Protein AF-A0A7C3RAF4-F1 (afdb_monomer_lite)

Foldseek 3Di:
DPPVVVVVVCVVVVVVVVVVVVVVVVVVVVVVVVVVLVVQLVVLVVQQVVLVVQVVVCVVVVPPDDDQKDFDADPVRHTFWMKGKDKDFDDDPNDGFKMKIKIKGGGPVCRVNIDIDIDIGGDDDPVQAPEEEAEEDEADQPDEGEGEYEYVDHYHYNHHYPDHYD

pLDDT: mean 91.53, std 7.06, range [48.94, 97.81]

Radius of gyration: 32.1 Å; chains: 1; bounding box: 82×31×97 Å

Sequence (166 aa):
MKKGFTTSYVLVFGMIFLIMLAGLLGFILTQLKISKQKIAWHEALNIAEAGLEYYKWCINNNIENCSTTKTYYDLSGKAIGKFEIQFESNQNCGKLISQKIVSTGYTFDFPNIKRKIATFYGRESVAKYSYILNSNVWVGSDHVIKGPFHSNGGIRFDGTNYSTVS

Structure (mmCIF, N/CA/C/O backbone):
data_AF-A0A7C3RAF4-F1
#
_entry.id   AF-A0A7C3RAF4-F1
#
loop_
_atom_site.group_PDB
_atom_site.id
_atom_site.type_symbol
_atom_site.label_atom_id
_atom_site.label_alt_id
_atom_site.label_comp_id
_atom_site.label_asym_id
_atom_site.label_entity_id
_atom_site.label_seq_id
_atom_site.pdbx_PDB_ins_code
_atom_site.Cartn_x
_atom_site.Cartn_y
_atom_site.Cartn_z
_atom_site.occupancy
_atom_site.B_iso_or_equiv
_atom_site.auth_seq_id
_atom_site.auth_comp_id
_atom_site.auth_asym_id
_atom_site.auth_atom_id
_atom_site.pdbx_PDB_model_num
ATOM 1 N N . MET A 1 1 ? -60.166 -5.008 47.630 1.00 48.94 1 MET A N 1
ATOM 2 C CA . MET A 1 1 ? -58.843 -5.671 47.514 1.00 48.94 1 MET A CA 1
ATOM 3 C C . MET A 1 1 ? -58.431 -5.965 46.053 1.00 48.94 1 MET A C 1
ATOM 5 O O . MET A 1 1 ? -57.953 -7.050 45.773 1.00 48.94 1 MET A O 1
ATOM 9 N N . LYS A 1 2 ? -58.559 -5.018 45.101 1.00 57.72 2 LYS A N 1
ATOM 10 C CA . LYS A 1 2 ? -58.171 -5.234 43.679 1.00 57.72 2 LYS A CA 1
ATOM 11 C C . LYS A 1 2 ? -56.987 -4.373 43.184 1.00 57.72 2 LYS A C 1
ATOM 13 O O . LYS A 1 2 ? -56.615 -4.473 42.026 1.00 57.72 2 LYS A O 1
ATOM 18 N N . LYS A 1 3 ? -56.368 -3.551 44.045 1.00 58.03 3 LYS A N 1
ATOM 19 C CA . LYS A 1 3 ? -55.309 -2.593 43.655 1.00 58.03 3 LYS A CA 1
ATOM 20 C C . LYS A 1 3 ? -53.877 -3.171 43.619 1.00 58.03 3 LYS A C 1
ATOM 22 O O . LYS A 1 3 ? -53.007 -2.548 43.030 1.00 58.03 3 LYS A O 1
ATOM 27 N N . GLY A 1 4 ? -53.631 -4.349 44.207 1.00 66.06 4 GLY A N 1
ATOM 28 C CA . GLY A 1 4 ? -52.296 -4.980 44.241 1.00 66.06 4 GLY A CA 1
ATOM 29 C C . GLY A 1 4 ? -51.956 -5.860 43.028 1.00 66.06 4 GLY A C 1
ATOM 30 O O . GLY A 1 4 ? -50.791 -6.144 42.768 1.00 66.06 4 GLY A O 1
ATOM 31 N N . PHE A 1 5 ? -52.961 -6.280 42.255 1.00 78.12 5 PHE A N 1
ATOM 32 C CA . PHE A 1 5 ? -52.746 -7.109 41.064 1.00 78.12 5 PHE A CA 1
ATOM 33 C C . PHE A 1 5 ? -52.133 -6.277 39.930 1.00 78.12 5 PHE A C 1
ATOM 35 O O . PHE A 1 5 ? -51.129 -6.664 39.345 1.00 78.12 5 PHE A O 1
ATOM 42 N N . THR A 1 6 ? -52.654 -5.068 39.699 1.00 84.38 6 THR A N 1
ATOM 43 C CA . THR A 1 6 ? -52.149 -4.119 38.693 1.00 84.38 6 THR A CA 1
ATOM 44 C C . THR A 1 6 ? -50.691 -3.721 38.915 1.00 84.38 6 THR A C 1
ATOM 46 O O . THR A 1 6 ? -49.943 -3.614 37.948 1.00 84.38 6 THR A O 1
ATOM 49 N N . THR A 1 7 ? -50.249 -3.557 40.166 1.00 86.06 7 THR A N 1
ATOM 50 C CA . THR A 1 7 ? -48.848 -3.224 40.472 1.00 86.06 7 THR A CA 1
ATOM 51 C C . THR A 1 7 ? -47.893 -4.363 40.125 1.00 86.06 7 THR A C 1
ATOM 53 O O . THR A 1 7 ? -46.801 -4.096 39.637 1.00 86.06 7 THR A O 1
ATOM 56 N N . SER A 1 8 ? -48.307 -5.623 40.309 1.00 86.50 8 SER A N 1
ATOM 57 C CA . SER A 1 8 ? -47.495 -6.789 39.937 1.00 86.50 8 SER A CA 1
ATOM 58 C C . SER A 1 8 ? -47.288 -6.882 38.421 1.00 86.50 8 SER A C 1
ATOM 60 O O . SER A 1 8 ? -46.153 -7.049 37.979 1.00 86.50 8 SER A O 1
ATOM 62 N N . TYR A 1 9 ? -48.336 -6.671 37.613 1.00 88.94 9 TYR A N 1
ATOM 63 C CA . TYR A 1 9 ? -48.195 -6.663 36.149 1.00 88.94 9 TYR A CA 1
ATOM 64 C C . TYR A 1 9 ? -47.281 -5.553 35.648 1.00 88.94 9 TYR A C 1
ATOM 66 O O . TYR A 1 9 ? -46.425 -5.813 34.807 1.00 88.94 9 TYR A O 1
ATOM 74 N N . VAL A 1 10 ? -47.430 -4.332 36.169 1.00 92.44 10 VAL A N 1
ATOM 75 C CA . VAL A 1 10 ? -46.574 -3.205 35.768 1.00 92.44 10 VAL A CA 1
ATOM 76 C C . VAL A 1 10 ? -45.106 -3.499 36.078 1.00 92.44 10 VAL A C 1
ATOM 78 O O . VAL A 1 10 ? -44.242 -3.197 35.261 1.00 92.44 10 VAL A O 1
ATOM 81 N N . LEU A 1 11 ? -44.822 -4.144 37.212 1.00 92.06 11 LEU A N 1
ATOM 82 C CA . LEU A 1 11 ? -43.463 -4.533 37.591 1.00 92.06 11 LEU A CA 1
ATOM 83 C C . LEU A 1 11 ? -42.875 -5.578 36.634 1.00 92.06 11 LEU A C 1
ATOM 85 O O . LEU A 1 11 ? -41.755 -5.410 36.158 1.00 92.06 11 LEU A O 1
ATOM 89 N N . VAL A 1 12 ? -43.641 -6.622 36.307 1.00 94.62 12 VAL A N 1
ATOM 90 C CA . VAL A 1 12 ? -43.189 -7.697 35.408 1.00 94.62 12 VAL A CA 1
ATOM 91 C C . VAL A 1 12 ? -42.989 -7.178 33.984 1.00 94.62 12 VAL A C 1
ATOM 93 O O . VAL A 1 12 ? -41.918 -7.366 33.406 1.00 94.62 12 VAL A O 1
ATOM 96 N N . PHE A 1 13 ? -43.975 -6.474 33.423 1.00 93.81 13 PHE A N 1
ATOM 97 C CA . PHE A 1 13 ? -43.858 -5.906 32.078 1.00 93.81 13 PHE A CA 1
ATOM 98 C C . PHE A 1 13 ? -42.783 -4.818 32.002 1.00 93.81 13 PHE A C 1
ATOM 100 O O . PHE A 1 13 ? -42.045 -4.768 31.019 1.00 93.81 13 PHE A O 1
ATOM 107 N N . GLY A 1 14 ? -42.639 -3.995 33.044 1.00 95.12 14 GLY A N 1
ATOM 108 C CA . GLY A 1 14 ? -41.573 -2.999 33.140 1.00 95.12 14 GLY A CA 1
ATOM 109 C C . GLY A 1 14 ? -40.185 -3.639 33.149 1.00 95.12 14 GLY A C 1
ATOM 110 O O . GLY A 1 14 ? -39.298 -3.186 32.430 1.00 95.12 14 GLY A O 1
ATOM 111 N N . MET A 1 15 ? -40.001 -4.735 33.889 1.00 95.50 15 MET A N 1
ATOM 112 C CA . MET A 1 15 ? -38.730 -5.462 33.921 1.00 95.50 15 MET A CA 1
ATOM 113 C C . MET A 1 15 ? -38.388 -6.079 32.560 1.00 95.50 15 MET A C 1
ATOM 115 O O . MET A 1 15 ? -37.265 -5.920 32.082 1.00 95.50 15 MET A O 1
ATOM 119 N N . ILE A 1 16 ? -39.355 -6.729 31.904 1.00 95.88 16 ILE A N 1
ATOM 120 C CA . ILE A 1 16 ? -39.167 -7.298 30.559 1.00 95.88 16 ILE A CA 1
ATOM 121 C C . ILE A 1 16 ? -38.810 -6.193 29.556 1.00 95.88 16 ILE A C 1
ATOM 123 O O . ILE A 1 16 ? -37.873 -6.347 28.772 1.00 95.88 16 ILE A O 1
ATOM 127 N N . PHE A 1 17 ? -39.511 -5.057 29.616 1.00 96.44 17 PHE A N 1
ATOM 128 C CA . PHE A 1 17 ? -39.241 -3.909 28.757 1.00 96.44 17 PHE A CA 1
ATOM 129 C C . PHE A 1 17 ? -37.824 -3.358 28.961 1.00 96.44 17 PHE A C 1
ATOM 131 O O . PHE A 1 17 ? -37.120 -3.113 27.983 1.00 96.44 17 PHE A O 1
ATOM 138 N N . LEU A 1 18 ? -37.366 -3.223 30.210 1.00 96.00 18 LEU A N 1
ATOM 139 C CA . LEU A 1 18 ? -36.007 -2.765 30.514 1.00 96.00 18 LEU A CA 1
ATOM 140 C C . LEU A 1 18 ? -34.935 -3.738 30.004 1.00 96.00 18 LEU A C 1
ATOM 142 O O . LEU A 1 18 ? -33.926 -3.292 29.458 1.00 96.00 18 LEU A O 1
ATOM 146 N N . ILE A 1 19 ? -35.160 -5.050 30.127 1.00 96.56 19 ILE A N 1
ATOM 147 C CA . ILE A 1 19 ? -34.248 -6.072 29.588 1.00 96.56 19 ILE A CA 1
ATOM 148 C C . ILE A 1 19 ? -34.172 -5.967 28.059 1.00 96.56 19 ILE A C 1
ATOM 150 O O . ILE A 1 19 ? -33.075 -5.961 27.497 1.00 96.56 19 ILE A O 1
ATOM 154 N N . MET A 1 20 ? -35.316 -5.829 27.380 1.00 96.75 20 MET A N 1
ATOM 155 C CA . MET A 1 20 ? -35.347 -5.637 25.926 1.00 96.75 20 MET A CA 1
ATOM 156 C C . MET A 1 20 ? -34.639 -4.344 25.504 1.00 96.75 20 MET A C 1
ATOM 158 O O . MET A 1 20 ? -33.851 -4.363 24.557 1.00 96.75 20 MET A O 1
ATOM 162 N N . LEU A 1 21 ? -34.871 -3.239 26.218 1.00 96.44 21 LEU A N 1
ATOM 163 C CA . LEU A 1 21 ? -34.241 -1.947 25.940 1.00 96.44 21 LEU A CA 1
ATOM 164 C C . LEU A 1 21 ? -32.714 -2.030 26.082 1.00 96.44 21 LEU A C 1
ATOM 166 O O . LEU A 1 21 ? -31.984 -1.570 25.203 1.00 96.44 21 LEU A O 1
ATOM 170 N N . ALA A 1 22 ? -32.228 -2.661 27.154 1.00 96.44 22 ALA A N 1
ATOM 171 C CA . ALA A 1 22 ? -30.802 -2.867 27.382 1.00 96.44 22 ALA A CA 1
ATOM 172 C C . ALA A 1 22 ? -30.170 -3.742 26.287 1.00 96.44 22 ALA A C 1
ATOM 174 O O . ALA A 1 22 ? -29.098 -3.410 25.775 1.00 96.44 22 ALA A O 1
ATOM 175 N N . GLY A 1 23 ? -30.854 -4.817 25.876 1.00 97.12 23 GLY A N 1
ATOM 176 C CA . GLY A 1 23 ? -30.409 -5.672 24.774 1.00 97.12 23 GLY A CA 1
ATOM 177 C C . GLY A 1 23 ? -30.294 -4.915 23.448 1.00 97.12 23 GLY A C 1
ATOM 178 O O . GLY A 1 23 ? -29.297 -5.052 22.738 1.00 97.12 23 GLY A O 1
ATOM 179 N N . LEU A 1 24 ? -31.273 -4.061 23.141 1.00 96.81 24 LEU A N 1
ATOM 180 C CA . LEU A 1 24 ? -31.303 -3.285 21.902 1.00 96.81 24 LEU A CA 1
ATOM 181 C C . LEU A 1 24 ? -30.211 -2.204 21.878 1.00 96.81 24 LEU A C 1
ATOM 183 O O . LEU A 1 24 ? -29.508 -2.063 20.878 1.00 96.81 24 LEU A O 1
ATOM 187 N N . LEU A 1 25 ? -30.000 -1.497 22.992 1.00 96.69 25 LEU A N 1
ATOM 188 C CA . LEU A 1 25 ? -28.896 -0.540 23.127 1.00 96.69 25 LEU A CA 1
ATOM 189 C C . LEU A 1 25 ? -27.533 -1.230 22.987 1.00 96.69 25 LEU A C 1
ATOM 191 O O . LEU A 1 25 ? -26.667 -0.738 22.261 1.00 96.69 25 LEU A O 1
ATOM 195 N N . GLY A 1 26 ? -27.361 -2.395 23.617 1.00 96.12 26 GLY A N 1
ATOM 196 C CA . GLY A 1 26 ? -26.153 -3.207 23.471 1.00 96.12 26 GLY A CA 1
ATOM 197 C C . GLY A 1 26 ? -25.893 -3.601 22.016 1.00 96.12 26 GLY A C 1
ATOM 198 O O . GLY A 1 26 ? -24.775 -3.446 21.524 1.00 96.12 26 GLY A O 1
ATOM 199 N N . PHE A 1 27 ? -26.933 -4.035 21.302 1.00 97.12 27 PHE A N 1
ATOM 200 C CA . PHE A 1 27 ? -26.851 -4.369 19.881 1.00 97.12 27 PHE A CA 1
ATOM 201 C C . PHE A 1 27 ? -26.480 -3.166 18.999 1.00 97.12 27 PHE A C 1
ATOM 203 O O . PHE A 1 27 ? -25.649 -3.290 18.102 1.00 97.12 27 PHE A O 1
ATOM 210 N N . ILE A 1 28 ? -27.033 -1.978 19.256 1.00 97.50 28 ILE A N 1
ATOM 211 C CA . ILE A 1 28 ? -26.677 -0.773 18.489 1.00 97.50 28 ILE A CA 1
ATOM 212 C C . ILE A 1 28 ? -25.196 -0.425 18.678 1.00 97.50 28 ILE A C 1
ATOM 214 O O . ILE A 1 28 ? -24.496 -0.141 17.704 1.00 97.50 28 ILE A O 1
ATOM 218 N N . LEU A 1 29 ? -24.689 -0.473 19.912 1.00 96.12 29 LEU A N 1
ATOM 219 C CA . LEU A 1 29 ? -23.290 -0.147 20.196 1.00 96.12 29 LEU A CA 1
ATOM 220 C C . LEU A 1 29 ? -22.320 -1.127 19.524 1.00 96.12 29 LEU A C 1
ATOM 222 O O . LEU A 1 29 ? -21.294 -0.704 18.978 1.00 96.12 29 LEU A O 1
ATOM 226 N N . THR A 1 30 ? -22.641 -2.424 19.515 1.00 95.94 30 THR A N 1
ATOM 227 C CA . THR A 1 30 ? -21.822 -3.422 18.814 1.00 95.94 30 THR A CA 1
ATOM 228 C C . THR A 1 30 ? -21.858 -3.209 17.304 1.00 95.94 30 THR A C 1
ATOM 230 O O . THR A 1 30 ? -20.799 -3.230 16.672 1.00 95.94 30 THR A O 1
ATOM 233 N N . GLN A 1 31 ? -23.021 -2.894 16.730 1.00 96.31 31 GLN A N 1
ATOM 234 C CA . GLN A 1 31 ? -23.140 -2.587 15.303 1.00 96.31 31 GLN A CA 1
ATOM 235 C C . GLN A 1 31 ? -22.358 -1.336 14.898 1.00 96.31 31 GLN A C 1
ATOM 237 O O . GLN A 1 31 ? -21.670 -1.339 13.875 1.00 96.31 31 GLN A O 1
ATOM 242 N N . LEU A 1 32 ? -22.380 -0.283 15.719 1.00 95.88 32 LEU A N 1
ATOM 243 C CA . LEU A 1 32 ? -21.570 0.914 15.481 1.00 95.88 32 LEU A CA 1
ATOM 244 C C . LEU A 1 32 ? -20.071 0.594 15.480 1.00 95.88 32 LEU A C 1
ATOM 246 O O . LEU A 1 32 ? -19.333 1.094 14.628 1.00 95.88 32 LEU A O 1
ATOM 250 N N . LYS A 1 33 ? -19.612 -0.266 16.396 1.00 94.00 33 LYS A N 1
ATOM 251 C CA . LYS A 1 33 ? -18.210 -0.703 16.438 1.00 94.00 33 LYS A CA 1
ATOM 252 C C . LYS A 1 33 ? -17.824 -1.490 15.184 1.00 94.00 33 LYS A C 1
ATOM 254 O O . LYS A 1 33 ? -16.777 -1.210 14.602 1.00 94.00 33 LYS A O 1
ATOM 259 N N . ILE A 1 34 ? -18.669 -2.425 14.749 1.00 94.62 34 ILE A N 1
ATOM 260 C CA . ILE A 1 34 ? -18.447 -3.218 13.530 1.00 94.62 34 ILE A CA 1
ATOM 261 C C . ILE A 1 34 ? -18.411 -2.309 12.296 1.00 94.62 34 ILE A C 1
ATOM 263 O O . ILE A 1 34 ? -17.529 -2.453 11.450 1.00 94.62 34 ILE A O 1
ATOM 267 N N . SER A 1 35 ? -19.315 -1.329 12.214 1.00 96.12 35 SER A N 1
ATOM 268 C CA . SER A 1 35 ? -19.341 -0.355 11.120 1.00 96.12 35 SER A CA 1
ATOM 269 C C . SER A 1 35 ? -18.033 0.441 11.036 1.00 96.12 35 SER A C 1
ATOM 271 O O . SER A 1 35 ? -17.412 0.498 9.975 1.00 96.12 35 SER A O 1
ATOM 273 N N . LYS A 1 36 ? -17.534 0.956 12.169 1.00 94.94 36 LYS A N 1
ATOM 274 C CA . LYS A 1 36 ? -16.238 1.657 12.222 1.00 94.94 36 LYS A CA 1
ATOM 275 C C . LYS A 1 36 ? -15.065 0.764 11.816 1.00 94.94 36 LYS A C 1
ATOM 277 O O . LYS A 1 36 ? -14.200 1.203 11.066 1.00 94.94 36 LYS A O 1
ATOM 282 N N . GLN A 1 37 ? -15.052 -0.494 12.257 1.00 94.50 37 GLN A N 1
ATOM 283 C CA . GLN A 1 37 ? -14.027 -1.457 11.843 1.00 94.50 37 GLN A CA 1
ATOM 284 C C . GLN A 1 37 ? -14.072 -1.734 10.339 1.00 94.50 37 GLN A C 1
ATOM 286 O O . GLN A 1 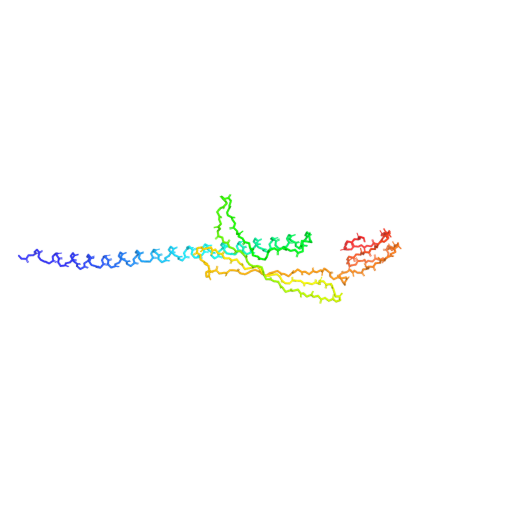37 ? -13.024 -1.840 9.705 1.00 94.50 37 GLN A O 1
ATOM 291 N N . LYS A 1 38 ? -15.270 -1.822 9.753 1.00 95.81 38 LYS A N 1
ATOM 292 C CA . LYS A 1 38 ? -15.439 -2.009 8.310 1.00 95.81 38 LYS A CA 1
ATOM 293 C C . LYS A 1 38 ? -14.934 -0.800 7.523 1.00 95.81 38 LYS A C 1
ATOM 295 O O . LYS A 1 38 ? -14.245 -0.987 6.527 1.00 95.81 38 LYS A O 1
ATOM 300 N N . ILE A 1 39 ? -15.219 0.418 7.983 1.00 95.31 39 ILE A N 1
ATOM 301 C CA . ILE A 1 39 ? -14.678 1.646 7.381 1.00 95.31 39 ILE A CA 1
ATOM 302 C C . ILE A 1 39 ? -13.147 1.618 7.426 1.00 95.31 39 ILE A C 1
ATOM 304 O O . ILE A 1 39 ? -12.508 1.702 6.379 1.00 95.31 39 ILE A O 1
ATOM 308 N N . ALA A 1 40 ? -12.564 1.360 8.599 1.00 95.12 40 ALA A N 1
ATOM 309 C CA . ALA A 1 40 ? -11.115 1.251 8.755 1.00 95.12 40 ALA A CA 1
ATOM 310 C C . ALA A 1 40 ? -10.497 0.147 7.874 1.00 95.12 40 ALA A C 1
ATOM 312 O O . ALA A 1 40 ? -9.378 0.291 7.391 1.00 95.12 40 ALA A O 1
ATOM 313 N N . TRP A 1 41 ? -11.222 -0.946 7.617 1.00 96.00 41 TRP A N 1
ATOM 314 C CA . TRP A 1 41 ? -10.788 -2.019 6.716 1.00 96.00 41 TRP A CA 1
ATOM 315 C C . TRP A 1 41 ? -10.699 -1.580 5.247 1.00 96.00 41 TRP A C 1
ATOM 317 O O . TRP A 1 41 ? -9.830 -2.069 4.516 1.00 96.00 41 TRP A O 1
ATOM 327 N N . HIS A 1 42 ? -11.578 -0.675 4.811 1.00 96.19 42 HIS A N 1
ATOM 328 C CA . HIS A 1 42 ? -11.512 -0.054 3.487 1.00 96.19 42 HIS A CA 1
ATOM 329 C C . HIS A 1 42 ? -10.436 1.036 3.435 1.00 96.19 42 HIS A C 1
ATOM 331 O O . HIS A 1 42 ? -9.633 1.053 2.508 1.00 96.19 42 HIS A O 1
ATOM 337 N N . GLU A 1 43 ? -10.346 1.886 4.455 1.00 95.31 43 GLU A N 1
ATOM 338 C CA . GLU A 1 43 ? -9.303 2.916 4.545 1.00 95.31 43 GLU A CA 1
ATOM 339 C C . GLU A 1 43 ? -7.897 2.308 4.556 1.00 95.31 43 GLU A C 1
ATOM 341 O O . GLU A 1 43 ? -7.015 2.781 3.844 1.00 95.31 43 GLU A O 1
ATOM 346 N N . ALA A 1 44 ? -7.687 1.212 5.289 1.00 97.00 44 ALA A N 1
ATOM 347 C CA . ALA A 1 44 ? -6.422 0.484 5.293 1.00 97.00 44 ALA A CA 1
ATOM 348 C C . ALA A 1 44 ? -6.027 -0.018 3.892 1.00 97.00 44 ALA A C 1
ATOM 350 O O . ALA A 1 44 ? -4.838 -0.061 3.575 1.00 97.00 44 ALA A O 1
ATOM 351 N N . LEU A 1 45 ? -7.004 -0.381 3.048 1.00 96.94 45 LEU A N 1
ATOM 352 C CA . LEU A 1 45 ? -6.753 -0.755 1.655 1.00 96.94 45 LEU A CA 1
ATOM 353 C C . LEU A 1 45 ? -6.310 0.457 0.835 1.00 96.94 45 LEU A C 1
ATOM 355 O O . LEU A 1 45 ? -5.265 0.389 0.200 1.00 96.94 45 LEU A O 1
ATOM 359 N N . ASN A 1 46 ? -7.034 1.574 0.928 1.00 95.81 46 ASN A N 1
ATOM 360 C CA . ASN A 1 46 ? -6.685 2.813 0.224 1.00 95.81 46 ASN A CA 1
ATOM 361 C C . ASN A 1 46 ? -5.285 3.317 0.622 1.00 95.81 46 ASN A C 1
ATOM 363 O O . ASN A 1 46 ? -4.505 3.754 -0.219 1.00 95.81 46 ASN A O 1
ATOM 367 N N . ILE A 1 47 ? -4.927 3.205 1.906 1.00 96.88 47 ILE A N 1
ATOM 368 C CA . ILE A 1 47 ? -3.585 3.537 2.405 1.00 96.88 47 ILE A CA 1
ATOM 369 C C . ILE A 1 47 ? -2.526 2.605 1.793 1.00 96.88 47 ILE A C 1
ATOM 371 O O . ILE A 1 47 ? -1.441 3.061 1.425 1.00 96.88 47 ILE A O 1
ATOM 375 N N . ALA A 1 48 ? -2.824 1.309 1.655 1.00 97.25 48 ALA A N 1
ATOM 376 C CA . ALA A 1 48 ? -1.925 0.363 0.998 1.00 97.25 48 ALA A CA 1
ATOM 377 C C . ALA A 1 48 ? -1.744 0.693 -0.497 1.00 97.25 48 ALA A C 1
ATOM 379 O O . ALA A 1 48 ? -0.612 0.668 -0.986 1.00 97.25 48 ALA A O 1
ATOM 380 N N . GLU A 1 49 ? -2.818 1.050 -1.208 1.00 96.25 49 GLU A N 1
ATOM 381 C CA . GLU A 1 49 ? -2.779 1.496 -2.614 1.00 96.25 49 GLU A CA 1
ATOM 382 C C . GLU A 1 49 ? -1.926 2.753 -2.782 1.00 96.25 49 GLU A C 1
ATOM 384 O O . GLU A 1 49 ? -1.054 2.797 -3.650 1.00 96.25 49 GLU A O 1
ATOM 389 N N . ALA A 1 50 ? -2.099 3.737 -1.899 1.00 95.62 50 ALA A N 1
ATOM 390 C CA . ALA A 1 50 ? -1.285 4.946 -1.900 1.00 95.62 50 ALA A CA 1
ATOM 391 C C . ALA A 1 50 ? 0.212 4.631 -1.728 1.00 95.62 50 ALA A C 1
ATOM 393 O O . ALA A 1 50 ? 1.049 5.199 -2.431 1.00 95.62 50 ALA A O 1
ATOM 394 N N . GLY A 1 51 ? 0.559 3.692 -0.841 1.00 95.50 51 GLY A N 1
ATOM 395 C CA . GLY A 1 51 ? 1.940 3.229 -0.684 1.00 95.50 51 GLY A CA 1
ATOM 396 C C . GLY A 1 51 ? 2.493 2.530 -1.930 1.00 95.50 51 GLY A C 1
ATOM 397 O O . GLY A 1 51 ? 3.654 2.736 -2.289 1.00 95.50 51 GLY A O 1
ATOM 398 N N . LEU A 1 52 ? 1.657 1.755 -2.627 1.00 95.00 52 LEU A N 1
ATOM 399 C CA . LEU A 1 52 ? 2.022 1.084 -3.875 1.00 95.00 52 LEU A CA 1
ATOM 400 C C . LEU A 1 52 ? 2.325 2.097 -4.988 1.00 95.00 52 LEU A C 1
ATOM 402 O O . LEU A 1 52 ? 3.376 2.012 -5.623 1.00 95.00 52 LEU A O 1
ATOM 406 N N . GLU A 1 53 ? 1.433 3.067 -5.204 1.00 94.75 53 GLU A N 1
ATOM 407 C CA . GLU A 1 53 ? 1.605 4.098 -6.235 1.00 94.75 53 GLU A CA 1
ATOM 408 C C . GLU A 1 53 ? 2.784 5.026 -5.917 1.00 94.75 53 GLU A C 1
ATOM 410 O O . GLU A 1 53 ? 3.556 5.369 -6.813 1.00 94.75 53 GLU A O 1
ATOM 415 N N . TYR A 1 54 ? 3.006 5.355 -4.642 1.00 94.25 54 TYR A N 1
ATOM 416 C CA . TYR A 1 54 ? 4.200 6.083 -4.216 1.00 94.25 54 TYR A CA 1
ATOM 417 C C . TYR A 1 54 ? 5.492 5.327 -4.569 1.00 94.25 54 TYR A C 1
ATOM 419 O O . TYR A 1 54 ? 6.416 5.909 -5.143 1.00 94.25 54 TYR A O 1
ATOM 427 N N . TYR A 1 55 ? 5.567 4.027 -4.269 1.00 92.94 55 TYR A N 1
ATOM 428 C CA . TYR A 1 55 ? 6.768 3.242 -4.568 1.00 92.94 55 TYR A CA 1
ATOM 429 C C . TYR A 1 55 ? 6.964 3.020 -6.073 1.00 92.94 55 TYR A C 1
ATOM 431 O O . TYR A 1 55 ? 8.085 3.043 -6.577 1.00 92.94 55 TYR A O 1
ATOM 439 N N . LYS A 1 56 ? 5.873 2.871 -6.823 1.00 91.50 56 LYS A N 1
ATOM 440 C CA . LYS A 1 56 ? 5.903 2.822 -8.288 1.00 91.50 56 LYS A CA 1
ATOM 441 C C . LYS A 1 56 ? 6.428 4.127 -8.886 1.00 91.50 56 LYS A C 1
ATOM 443 O O . LYS A 1 56 ? 7.271 4.089 -9.779 1.00 91.50 56 LYS A O 1
ATOM 448 N N . TRP A 1 57 ? 5.987 5.276 -8.371 1.00 92.50 57 TRP A N 1
ATOM 449 C CA . TRP A 1 57 ? 6.536 6.575 -8.758 1.00 92.50 57 TRP A CA 1
ATOM 450 C C . TRP A 1 57 ? 8.042 6.656 -8.472 1.00 92.50 57 TRP A C 1
ATOM 452 O O . TRP A 1 57 ? 8.798 7.090 -9.338 1.00 92.50 57 TRP A O 1
ATOM 462 N N . CYS A 1 58 ? 8.494 6.165 -7.316 1.00 91.44 58 CYS A N 1
ATOM 463 C CA . CYS A 1 58 ? 9.916 6.098 -6.978 1.00 91.44 58 CYS A CA 1
ATOM 464 C C . CYS A 1 58 ? 10.748 5.305 -7.992 1.00 91.44 58 CYS A C 1
ATOM 466 O O . CYS A 1 58 ? 11.775 5.799 -8.460 1.00 91.44 58 CYS A O 1
ATOM 468 N N . ILE A 1 59 ? 10.290 4.099 -8.348 1.00 87.56 59 ILE A N 1
ATOM 469 C CA . ILE A 1 59 ? 10.970 3.242 -9.328 1.00 87.56 59 ILE A CA 1
ATOM 470 C C . ILE A 1 59 ? 11.022 3.933 -10.692 1.00 87.56 59 ILE A C 1
ATOM 472 O O . ILE A 1 59 ? 12.078 3.982 -11.315 1.00 87.56 59 ILE A O 1
ATOM 476 N N . ASN A 1 60 ? 9.907 4.511 -11.142 1.00 88.62 60 ASN A N 1
ATOM 477 C CA . ASN A 1 60 ? 9.834 5.158 -12.453 1.00 88.62 60 ASN A CA 1
ATOM 478 C C . ASN A 1 60 ? 10.725 6.400 -12.575 1.00 88.62 60 ASN A C 1
ATOM 480 O O . ASN A 1 60 ? 11.124 6.748 -13.682 1.00 88.62 60 ASN A O 1
ATOM 484 N N . ASN A 1 61 ? 11.045 7.052 -11.456 1.00 90.88 61 ASN A N 1
ATOM 485 C CA . ASN A 1 61 ? 11.923 8.222 -11.419 1.00 90.88 61 ASN A CA 1
ATOM 486 C C . ASN A 1 61 ? 13.369 7.883 -11.011 1.00 90.88 61 ASN A C 1
ATOM 488 O O . ASN A 1 61 ? 14.156 8.798 -10.788 1.00 90.88 61 ASN A O 1
ATOM 492 N N . ASN A 1 62 ? 13.734 6.596 -10.917 1.00 86.25 62 ASN A N 1
ATOM 493 C CA . ASN A 1 62 ? 15.069 6.132 -10.516 1.00 86.25 62 ASN A CA 1
ATOM 494 C C . ASN A 1 62 ? 15.558 6.716 -9.173 1.00 86.25 62 ASN A C 1
ATOM 496 O O . ASN A 1 62 ? 16.732 7.051 -9.021 1.00 86.25 62 ASN A O 1
ATOM 500 N N . ILE A 1 63 ? 14.667 6.852 -8.186 1.00 89.19 63 ILE A N 1
ATOM 501 C CA . ILE A 1 63 ? 15.039 7.349 -6.854 1.00 89.19 63 ILE A CA 1
ATOM 502 C C . ILE A 1 63 ? 15.626 6.197 -6.032 1.00 89.19 63 ILE A C 1
ATOM 504 O O . ILE A 1 63 ? 14.913 5.262 -5.673 1.00 89.19 63 ILE A O 1
ATOM 508 N N . GLU A 1 64 ? 16.913 6.283 -5.694 1.00 77.38 64 GLU A N 1
ATOM 509 C CA . GLU A 1 64 ? 17.647 5.193 -5.030 1.00 77.38 64 GLU A CA 1
ATOM 510 C C . GLU A 1 64 ? 17.190 4.930 -3.581 1.00 77.38 64 GLU A C 1
ATOM 512 O O . GLU A 1 64 ? 17.112 3.779 -3.159 1.00 77.38 64 GLU A O 1
ATOM 517 N N . ASN A 1 65 ? 16.819 5.975 -2.827 1.00 84.62 65 ASN A N 1
ATOM 518 C CA . ASN A 1 65 ? 16.525 5.891 -1.386 1.00 84.62 65 ASN A CA 1
ATOM 519 C C . ASN A 1 65 ? 15.071 6.245 -1.042 1.00 84.62 65 ASN A C 1
ATOM 521 O O . ASN A 1 65 ? 14.797 7.141 -0.238 1.00 84.62 65 ASN A O 1
ATOM 525 N N . CYS A 1 66 ? 14.107 5.551 -1.643 1.00 89.19 66 CYS A N 1
ATOM 526 C CA . CYS A 1 66 ? 12.711 5.766 -1.281 1.00 89.19 66 CYS A CA 1
ATOM 527 C C . CYS A 1 66 ? 12.348 5.167 0.080 1.00 89.19 66 CYS A C 1
ATOM 529 O O . CYS A 1 66 ? 12.484 3.968 0.307 1.00 89.19 66 CYS A O 1
ATOM 531 N N . SER A 1 67 ? 11.819 6.017 0.970 1.00 92.62 67 SER A N 1
ATOM 532 C CA . SER A 1 67 ? 11.333 5.588 2.287 1.00 92.62 67 SER A CA 1
ATOM 533 C C . SER A 1 67 ? 10.263 4.509 2.150 1.00 92.62 67 SER A C 1
ATOM 535 O O . SER A 1 67 ? 9.252 4.724 1.483 1.00 92.62 67 SER A O 1
ATOM 537 N N . THR A 1 68 ? 10.459 3.374 2.813 1.00 93.00 68 THR A N 1
ATOM 538 C CA . THR A 1 68 ? 9.522 2.243 2.803 1.00 93.00 68 THR A CA 1
ATOM 539 C C . THR A 1 68 ? 8.336 2.446 3.738 1.00 93.00 68 THR A C 1
ATOM 541 O O . THR A 1 68 ? 7.298 1.821 3.545 1.00 93.00 68 THR A O 1
ATOM 544 N N . THR A 1 69 ? 8.455 3.353 4.707 1.00 95.12 69 THR A N 1
ATOM 545 C CA . THR A 1 69 ? 7.387 3.673 5.655 1.00 95.12 69 THR A CA 1
ATOM 546 C C . THR A 1 69 ? 7.051 5.151 5.575 1.00 95.12 69 THR A C 1
ATOM 548 O O . THR A 1 69 ? 7.937 6.006 5.677 1.00 95.12 69 THR A O 1
ATOM 551 N N . LYS A 1 70 ? 5.765 5.467 5.401 1.00 94.81 70 LYS A N 1
ATOM 552 C CA . LYS A 1 70 ? 5.262 6.846 5.358 1.00 94.81 70 LYS A CA 1
ATOM 553 C C . LYS A 1 70 ? 3.865 6.952 5.962 1.00 94.81 70 LYS A C 1
ATOM 555 O O . LYS A 1 70 ? 3.092 5.995 5.996 1.00 94.81 70 LYS A O 1
ATOM 560 N N . THR A 1 71 ? 3.572 8.139 6.475 1.00 96.25 71 THR A N 1
ATOM 561 C CA . THR A 1 71 ? 2.262 8.532 6.994 1.00 96.25 71 THR A CA 1
ATOM 562 C C . THR A 1 71 ? 1.336 8.942 5.859 1.00 96.25 71 THR A C 1
ATOM 564 O O . THR A 1 71 ? 1.744 9.635 4.929 1.00 96.25 71 THR A O 1
ATOM 567 N N . TYR A 1 72 ? 0.083 8.509 5.954 1.00 94.56 72 TYR A N 1
ATOM 568 C CA . TYR A 1 72 ? -0.987 8.896 5.047 1.00 94.56 72 TYR A CA 1
ATOM 569 C C . TYR A 1 72 ? -1.832 9.995 5.694 1.00 94.56 72 TYR A C 1
ATOM 571 O O . TYR A 1 72 ? -2.245 9.865 6.853 1.00 94.56 72 TYR A O 1
ATOM 579 N N . TYR A 1 73 ? -2.072 11.066 4.944 1.00 94.31 73 TYR A N 1
ATOM 580 C CA . TYR A 1 73 ? -2.779 12.256 5.403 1.00 94.31 73 TYR A CA 1
ATOM 581 C C . TYR A 1 73 ? -4.087 12.436 4.639 1.00 94.31 73 TYR A C 1
ATOM 583 O O . TYR A 1 73 ? -4.173 12.119 3.455 1.00 94.31 73 TYR A O 1
ATOM 591 N N . ASP A 1 74 ? -5.087 12.968 5.330 1.00 91.62 74 ASP A N 1
ATOM 592 C CA . ASP A 1 74 ? -6.327 13.439 4.722 1.00 91.62 74 ASP A CA 1
ATOM 593 C C . ASP A 1 74 ? -6.111 14.745 3.941 1.00 91.62 74 ASP A C 1
ATOM 595 O O . ASP A 1 74 ? -5.108 15.440 4.127 1.00 91.62 74 ASP A O 1
ATOM 599 N N . LEU A 1 75 ? -7.117 15.149 3.168 1.00 90.31 75 LEU A N 1
ATOM 600 C CA . LEU A 1 75 ? -7.209 16.455 2.509 1.00 90.31 75 LEU A CA 1
ATOM 601 C C . LEU A 1 75 ? -7.065 17.624 3.497 1.00 90.31 75 LEU A C 1
ATOM 603 O O . LEU A 1 75 ? -6.546 18.677 3.142 1.00 90.31 75 LEU A O 1
ATOM 607 N N . SER A 1 76 ? -7.486 17.439 4.751 1.00 92.31 76 SER A N 1
ATOM 608 C CA . SER A 1 76 ? -7.316 18.428 5.826 1.00 92.31 76 SER A CA 1
ATOM 609 C C . SER A 1 76 ? -5.935 18.389 6.501 1.00 92.31 76 SER A C 1
ATOM 611 O O . SER A 1 76 ? -5.717 19.106 7.475 1.00 92.31 76 SER A O 1
ATOM 613 N N . GLY A 1 77 ? -5.010 17.532 6.055 1.00 90.75 77 GLY A N 1
ATOM 614 C CA . GLY A 1 77 ? -3.666 17.391 6.631 1.00 90.75 77 GLY A CA 1
ATOM 615 C C . GLY A 1 77 ? -3.597 16.567 7.923 1.00 90.75 77 GLY A C 1
ATOM 616 O O . GLY A 1 77 ? -2.538 16.471 8.543 1.00 90.75 77 GLY A O 1
ATOM 617 N N . LYS A 1 78 ? -4.700 15.940 8.348 1.00 93.56 78 LYS A N 1
ATOM 618 C CA . LYS A 1 78 ? -4.721 15.034 9.506 1.00 93.56 78 LYS A CA 1
ATOM 619 C C . LYS A 1 78 ? -4.116 13.68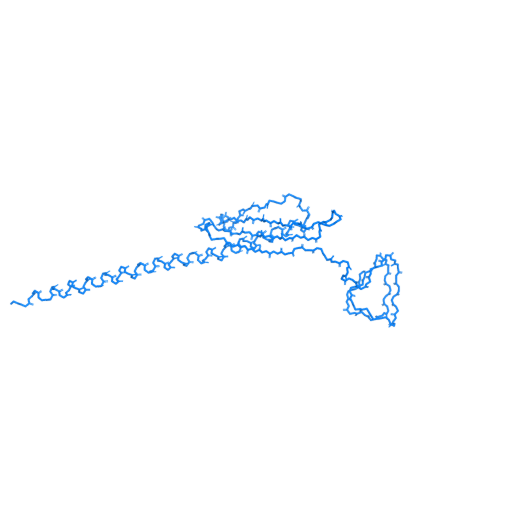3 9.125 1.00 93.56 78 LYS A C 1
ATOM 621 O O . LYS A 1 78 ? -4.508 13.096 8.124 1.00 93.56 78 LYS A O 1
ATOM 626 N N . ALA A 1 79 ? -3.206 13.155 9.941 1.00 94.56 79 ALA A N 1
ATOM 627 C CA . ALA A 1 79 ? -2.646 11.823 9.723 1.00 94.56 79 ALA A CA 1
ATOM 628 C C . ALA A 1 79 ? -3.683 10.736 10.084 1.00 94.56 79 ALA A C 1
ATOM 630 O O . ALA A 1 79 ? -4.141 10.680 11.226 1.00 94.56 79 ALA A O 1
ATOM 631 N N . ILE A 1 80 ? -4.053 9.885 9.121 1.00 94.38 80 ILE A N 1
ATOM 632 C CA . ILE A 1 80 ? -5.080 8.831 9.279 1.00 94.38 80 ILE A CA 1
ATOM 633 C C . ILE A 1 80 ? -4.438 7.460 9.537 1.00 94.38 80 ILE A C 1
ATOM 635 O O . ILE A 1 80 ? -4.982 6.622 10.259 1.00 94.38 80 ILE A O 1
ATOM 639 N N . GLY A 1 81 ? -3.254 7.222 8.973 1.00 95.44 81 GLY A N 1
ATOM 640 C CA . GLY A 1 81 ? -2.573 5.944 9.114 1.00 95.44 81 GLY A CA 1
ATOM 641 C C . GLY A 1 81 ? -1.173 5.932 8.530 1.00 95.44 81 GLY A C 1
ATOM 642 O O . GLY A 1 81 ? -0.575 6.981 8.265 1.00 95.44 81 GLY A O 1
ATOM 643 N N . LYS A 1 82 ? -0.636 4.728 8.348 1.00 96.94 82 LYS A N 1
ATOM 644 C CA . LYS A 1 82 ? 0.692 4.495 7.774 1.00 96.94 82 LYS A CA 1
ATOM 645 C C . LYS A 1 82 ? 0.647 3.331 6.800 1.00 96.94 82 LYS A C 1
ATOM 647 O O . LYS A 1 82 ? -0.141 2.398 6.970 1.00 96.94 82 LYS A O 1
ATOM 652 N N . PHE A 1 83 ? 1.529 3.391 5.813 1.00 96.81 83 PHE A N 1
ATOM 653 C CA . PHE A 1 83 ? 1.857 2.242 4.985 1.00 96.81 83 PHE A CA 1
ATOM 654 C C . PHE A 1 83 ? 3.316 1.837 5.174 1.00 96.81 83 PHE A C 1
ATOM 656 O O . PHE A 1 83 ? 4.177 2.670 5.465 1.00 96.81 83 PHE A O 1
ATOM 663 N N . GLU A 1 84 ? 3.563 0.548 4.984 1.00 97.06 84 GLU A N 1
ATOM 664 C CA . GLU A 1 84 ? 4.865 -0.105 5.029 1.00 97.06 84 GLU A CA 1
ATOM 665 C C . GLU A 1 84 ? 5.049 -0.909 3.742 1.00 97.06 84 GLU A C 1
ATOM 667 O O . GLU A 1 84 ? 4.218 -1.753 3.396 1.00 97.06 84 GLU A O 1
ATOM 672 N N . ILE A 1 85 ? 6.139 -0.653 3.030 1.00 95.75 85 ILE A N 1
ATOM 673 C CA . ILE A 1 85 ? 6.471 -1.309 1.770 1.00 95.75 85 ILE A CA 1
ATOM 674 C C . ILE A 1 85 ? 7.526 -2.376 2.031 1.00 95.75 85 ILE A C 1
ATOM 676 O O . ILE A 1 85 ? 8.574 -2.119 2.623 1.00 95.75 85 ILE A O 1
ATOM 680 N N . GLN A 1 86 ? 7.254 -3.572 1.534 1.00 94.62 86 GLN A N 1
ATOM 681 C CA . GLN A 1 86 ? 8.185 -4.686 1.462 1.00 94.62 86 GLN A CA 1
ATOM 682 C C . GLN A 1 86 ? 8.391 -5.030 -0.006 1.00 94.62 86 GLN A C 1
ATOM 684 O O . GLN A 1 86 ? 7.452 -4.960 -0.798 1.00 94.62 86 GLN A O 1
ATOM 689 N N . PHE A 1 87 ? 9.604 -5.400 -0.392 1.00 90.75 87 PHE A N 1
ATOM 690 C CA . PHE A 1 87 ? 9.870 -5.801 -1.763 1.00 90.75 87 PHE A CA 1
ATOM 691 C C . PHE A 1 87 ? 10.873 -6.942 -1.834 1.00 90.75 87 PHE A C 1
ATOM 693 O O . PHE A 1 87 ? 11.800 -7.028 -1.035 1.00 90.75 87 PHE A O 1
ATOM 700 N N . GLU A 1 88 ? 10.680 -7.795 -2.829 1.00 89.69 88 GLU A N 1
ATOM 701 C CA . GLU A 1 88 ? 11.555 -8.914 -3.160 1.00 89.69 88 GLU A CA 1
ATOM 702 C C . GLU A 1 88 ? 12.095 -8.656 -4.565 1.00 89.69 88 GLU A C 1
ATOM 704 O O . GLU A 1 88 ? 11.328 -8.610 -5.532 1.00 89.69 88 GLU A O 1
ATOM 709 N N . SER A 1 89 ? 13.400 -8.414 -4.680 1.00 86.62 89 SER A N 1
ATOM 710 C CA . SER A 1 89 ? 14.064 -8.156 -5.956 1.00 86.62 89 SER A CA 1
ATOM 711 C C . SER A 1 89 ? 14.691 -9.435 -6.508 1.00 86.62 89 SER A C 1
ATOM 713 O O . SER A 1 89 ? 15.461 -10.116 -5.837 1.00 86.62 89 SER A O 1
ATOM 715 N N . ASN A 1 90 ? 14.396 -9.733 -7.771 1.00 84.00 90 ASN A N 1
ATOM 716 C CA . ASN A 1 90 ? 15.065 -10.777 -8.534 1.00 84.00 90 ASN A CA 1
ATOM 717 C C . ASN A 1 90 ? 16.052 -10.121 -9.492 1.00 84.00 90 ASN A C 1
ATOM 719 O O . ASN A 1 90 ? 15.675 -9.396 -10.425 1.00 84.00 90 ASN A O 1
ATOM 723 N N . GLN A 1 91 ? 17.327 -10.391 -9.250 1.00 84.12 91 GLN A N 1
ATOM 724 C CA . GLN A 1 91 ? 18.418 -9.941 -10.095 1.00 84.12 91 GLN A CA 1
ATOM 725 C C . GLN A 1 91 ? 18.956 -11.117 -10.899 1.00 84.12 91 GLN A C 1
ATOM 727 O O . GLN A 1 91 ? 19.131 -12.214 -10.375 1.00 84.12 91 GLN A O 1
ATOM 732 N N . ASN A 1 92 ? 19.242 -10.878 -12.173 1.00 78.31 92 ASN A N 1
ATOM 733 C CA . ASN A 1 92 ? 19.965 -11.824 -13.011 1.00 78.31 92 ASN A CA 1
ATOM 734 C C . ASN A 1 92 ? 21.024 -11.058 -13.802 1.00 78.31 92 ASN A C 1
ATOM 736 O O . ASN A 1 92 ? 20.775 -9.936 -14.253 1.00 78.31 92 ASN A O 1
ATOM 740 N N . CYS A 1 93 ? 22.216 -11.636 -13.939 1.00 80.56 93 CYS A N 1
ATOM 741 C CA . CYS A 1 93 ? 23.362 -10.993 -14.593 1.00 80.56 93 CYS A CA 1
ATOM 742 C C . CYS A 1 93 ? 23.654 -9.564 -14.070 1.00 80.56 93 CYS A C 1
ATOM 744 O O . CYS A 1 93 ? 23.982 -8.670 -14.848 1.00 80.56 93 CYS A O 1
ATOM 746 N N . GLY A 1 94 ? 23.468 -9.321 -12.765 1.00 78.31 94 GLY A N 1
ATOM 747 C CA . GLY A 1 94 ? 23.689 -8.009 -12.137 1.00 78.31 94 GLY A CA 1
ATOM 748 C C . GLY A 1 94 ? 22.648 -6.934 -12.481 1.00 78.31 94 GLY A C 1
ATOM 749 O O . GLY A 1 94 ? 22.824 -5.777 -12.109 1.00 78.31 94 GLY A O 1
ATOM 750 N N . LYS A 1 95 ? 21.560 -7.286 -13.179 1.00 78.12 95 LYS A N 1
ATOM 751 C CA . LYS A 1 95 ? 20.455 -6.373 -13.500 1.00 78.12 95 LYS A CA 1
ATOM 752 C C . LYS A 1 95 ? 19.180 -6.805 -12.786 1.00 78.12 95 LYS A C 1
ATOM 754 O O . LYS A 1 95 ? 18.851 -7.988 -12.734 1.00 78.12 95 LYS A O 1
ATOM 759 N N . LEU A 1 96 ? 18.436 -5.830 -12.268 1.00 79.81 96 LEU A N 1
ATOM 760 C CA . LEU A 1 96 ? 17.105 -6.052 -11.712 1.00 79.81 96 LEU A CA 1
ATOM 761 C C . LEU A 1 96 ? 16.143 -6.408 -12.855 1.00 79.81 96 LEU A C 1
ATOM 763 O O . LEU A 1 96 ? 15.872 -5.577 -13.724 1.00 79.81 96 LEU A O 1
ATOM 767 N N . ILE A 1 97 ? 15.686 -7.662 -12.885 1.00 82.69 97 ILE A N 1
ATOM 768 C CA . ILE A 1 97 ? 14.748 -8.158 -13.904 1.00 82.69 97 ILE A CA 1
ATOM 769 C C . ILE A 1 97 ? 13.319 -7.938 -13.443 1.00 82.69 97 ILE A C 1
ATOM 771 O O . ILE A 1 97 ? 12.483 -7.468 -14.214 1.00 82.69 97 ILE A O 1
ATOM 775 N N . SER A 1 98 ? 13.041 -8.277 -12.191 1.00 86.06 98 SER A N 1
ATOM 776 C CA . SER A 1 98 ? 11.713 -8.126 -11.624 1.00 86.06 98 SER A CA 1
ATOM 777 C C . SER A 1 98 ? 11.769 -7.848 -10.137 1.00 86.06 98 SER A C 1
ATOM 779 O O . SER A 1 98 ? 12.703 -8.267 -9.458 1.00 86.06 98 SER A O 1
ATOM 781 N N . GLN A 1 99 ? 10.729 -7.216 -9.625 1.00 88.62 99 GLN A N 1
ATOM 782 C CA . GLN A 1 99 ? 10.547 -6.913 -8.226 1.00 88.62 99 GLN A CA 1
ATOM 783 C C . GLN A 1 99 ? 9.082 -7.125 -7.860 1.00 88.62 99 GLN A C 1
ATOM 785 O O . GLN A 1 99 ? 8.181 -6.556 -8.478 1.00 88.62 99 GLN A O 1
ATOM 790 N N . LYS A 1 100 ? 8.833 -7.945 -6.844 1.00 93.00 100 LYS A N 1
ATOM 791 C CA . LYS A 1 100 ? 7.512 -8.043 -6.230 1.00 93.00 100 LYS A CA 1
ATOM 792 C C . LYS A 1 100 ? 7.441 -7.011 -5.119 1.00 93.00 100 LYS A C 1
ATOM 794 O O . LYS A 1 100 ? 8.286 -7.014 -4.231 1.0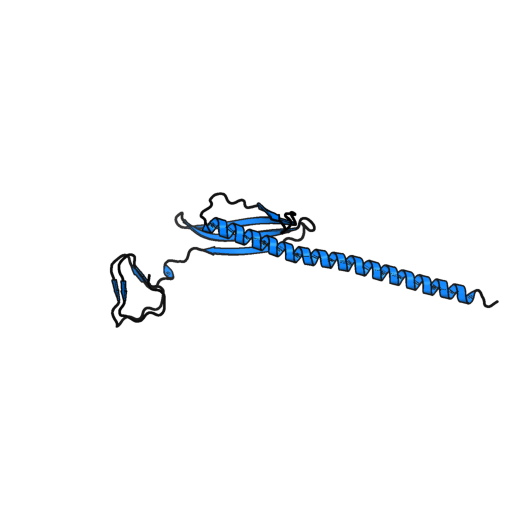0 93.00 100 LYS A O 1
ATOM 799 N N . ILE A 1 101 ? 6.454 -6.130 -5.173 1.00 93.38 101 ILE A N 1
ATOM 800 C CA . ILE A 1 101 ? 6.270 -5.041 -4.215 1.00 93.38 101 ILE A CA 1
ATOM 801 C C . ILE A 1 101 ? 4.988 -5.329 -3.450 1.00 93.38 101 ILE A C 1
ATOM 803 O O . ILE A 1 101 ? 3.938 -5.536 -4.054 1.00 93.38 101 ILE A O 1
ATOM 807 N N . VAL A 1 102 ? 5.071 -5.349 -2.127 1.00 96.62 102 VAL A N 1
ATOM 808 C CA . VAL A 1 102 ? 3.952 -5.570 -1.217 1.00 96.62 102 VAL A CA 1
ATOM 809 C C . VAL A 1 102 ? 3.810 -4.343 -0.326 1.00 96.62 102 VAL A C 1
ATOM 811 O O . VAL A 1 102 ? 4.663 -4.075 0.514 1.00 96.62 102 VAL A O 1
ATOM 814 N N . SER A 1 103 ? 2.719 -3.605 -0.496 1.00 97.25 103 SER A N 1
ATOM 815 C CA . SER A 1 103 ? 2.366 -2.472 0.357 1.00 97.25 103 SER A CA 1
ATOM 816 C C . SER A 1 103 ? 1.367 -2.924 1.417 1.00 97.25 103 SER A C 1
ATOM 818 O O . SER A 1 103 ? 0.332 -3.510 1.090 1.00 97.25 103 SER A O 1
ATOM 820 N N . THR A 1 104 ? 1.681 -2.682 2.688 1.00 97.81 104 THR A N 1
ATOM 821 C CA . THR A 1 104 ? 0.811 -2.970 3.834 1.00 97.81 104 THR A CA 1
ATOM 822 C C . THR A 1 104 ? 0.317 -1.662 4.436 1.00 97.81 104 THR A C 1
ATOM 824 O O . THR A 1 104 ? 1.127 -0.878 4.911 1.00 97.81 104 THR A O 1
ATOM 827 N N . GLY A 1 105 ? -0.995 -1.436 4.456 1.00 97.44 105 GLY A N 1
ATOM 828 C CA . GLY A 1 105 ? -1.624 -0.239 5.019 1.00 97.44 105 GLY A CA 1
ATOM 829 C C . GLY A 1 105 ? -2.465 -0.543 6.257 1.00 97.44 105 GLY A C 1
ATOM 830 O O . GLY A 1 105 ? -3.052 -1.626 6.372 1.00 97.44 105 GLY A O 1
ATOM 831 N N . TYR A 1 106 ? -2.513 0.410 7.189 1.00 97.12 106 TYR A N 1
ATOM 832 C CA . TYR A 1 106 ? -3.379 0.377 8.372 1.00 97.12 106 TYR A CA 1
ATOM 833 C C . TYR A 1 106 ? -3.675 1.790 8.897 1.00 97.12 106 TYR A C 1
ATOM 835 O O . TYR A 1 106 ? -2.906 2.728 8.667 1.00 97.12 106 TYR A O 1
ATOM 843 N N . THR A 1 107 ? -4.786 1.940 9.620 1.00 96.31 107 THR A N 1
ATOM 844 C CA . THR A 1 107 ? -5.197 3.205 10.253 1.00 96.31 107 THR A CA 1
ATOM 845 C C . THR A 1 107 ? -4.719 3.290 11.704 1.00 96.31 107 THR A C 1
ATOM 847 O O . THR A 1 107 ? -4.446 2.267 12.339 1.00 96.31 107 THR A O 1
ATOM 850 N N . PHE A 1 108 ? -4.610 4.501 12.259 1.00 95.12 108 PHE A N 1
ATOM 851 C CA . PHE A 1 108 ? -4.243 4.677 13.674 1.00 95.12 108 PHE A CA 1
ATOM 852 C C . PHE A 1 108 ? -5.355 4.270 14.640 1.00 95.12 108 PHE A C 1
ATOM 854 O O . PHE A 1 108 ? -5.058 3.786 15.730 1.00 95.12 108 PHE A O 1
ATOM 861 N N . ASP A 1 109 ? -6.615 4.419 14.228 1.00 91.69 109 ASP A N 1
ATOM 862 C CA . ASP A 1 109 ? -7.773 4.054 15.047 1.00 91.69 109 ASP A CA 1
ATOM 863 C C . ASP A 1 109 ? -7.900 2.529 15.213 1.00 91.69 109 ASP A C 1
ATOM 865 O O . ASP A 1 109 ? -8.325 2.044 16.263 1.00 91.69 109 ASP A O 1
ATOM 869 N N . PHE A 1 110 ? -7.506 1.754 14.192 1.00 93.81 110 PHE A N 1
ATOM 870 C CA . PHE A 1 110 ? -7.581 0.291 14.196 1.00 93.81 110 PHE A CA 1
ATOM 871 C C . PHE A 1 110 ? -6.286 -0.354 13.660 1.00 93.81 110 PHE A C 1
ATOM 873 O O . PHE A 1 110 ? -6.300 -0.983 12.600 1.00 93.81 110 PHE A O 1
ATOM 880 N N . PRO A 1 111 ? -5.168 -0.306 14.413 1.00 93.56 111 PRO A N 1
ATOM 881 C CA . PRO A 1 111 ? -3.858 -0.776 13.940 1.00 93.56 111 PRO A CA 1
ATOM 882 C C . PRO A 1 111 ? -3.786 -2.296 13.715 1.00 93.56 111 PRO A C 1
ATOM 884 O O . PRO A 1 111 ? -2.914 -2.792 13.000 1.00 93.56 111 PRO A O 1
ATOM 887 N N . ASN A 1 112 ? -4.717 -3.045 14.311 1.00 94.25 112 ASN A N 1
ATOM 888 C CA . ASN A 1 112 ? -4.827 -4.493 14.142 1.00 94.25 112 ASN A CA 1
ATOM 889 C C . ASN A 1 112 ? -5.448 -4.882 12.790 1.00 94.25 112 ASN A C 1
ATOM 891 O O . ASN A 1 112 ? -5.284 -6.018 12.348 1.00 94.25 112 ASN A O 1
ATOM 895 N N . ILE A 1 113 ? -6.156 -3.962 12.127 1.00 93.88 113 ILE A N 1
ATOM 896 C CA . ILE A 1 113 ? -6.789 -4.207 10.830 1.00 93.88 113 ILE A CA 1
ATOM 897 C C . ILE A 1 113 ? -5.815 -3.766 9.736 1.00 93.88 113 ILE A C 1
ATOM 899 O O . ILE A 1 113 ? -5.766 -2.599 9.355 1.00 93.88 113 ILE A O 1
ATOM 903 N N . LYS A 1 114 ? -5.022 -4.717 9.236 1.00 96.12 114 LYS A N 1
ATOM 904 C CA . LYS A 1 114 ? -4.029 -4.475 8.182 1.00 96.12 114 LYS A CA 1
ATOM 905 C C . LYS A 1 114 ? -4.510 -5.010 6.838 1.00 96.12 114 LYS A C 1
ATOM 907 O O . LYS A 1 114 ? -5.053 -6.114 6.761 1.00 96.12 114 LYS A O 1
ATOM 912 N N . ARG A 1 115 ? -4.257 -4.262 5.765 1.00 97.19 115 ARG A N 1
ATOM 913 C CA . ARG A 1 115 ? -4.498 -4.697 4.381 1.00 97.19 115 ARG A CA 1
ATOM 914 C C . ARG A 1 115 ? -3.195 -4.713 3.613 1.00 97.19 115 ARG A C 1
ATOM 916 O O . ARG A 1 115 ? -2.342 -3.862 3.829 1.00 97.19 115 ARG A O 1
ATOM 923 N N . LYS A 1 116 ? -3.049 -5.697 2.730 1.00 96.81 116 LYS A N 1
ATOM 924 C CA . LYS A 1 116 ? -1.870 -5.859 1.883 1.00 96.81 116 LYS A CA 1
ATOM 925 C C . LYS A 1 116 ? -2.285 -5.894 0.426 1.00 96.81 116 LYS A C 1
ATOM 927 O O . LYS A 1 116 ? -3.250 -6.579 0.090 1.00 96.81 116 LYS A O 1
ATOM 932 N N . ILE A 1 117 ? -1.528 -5.200 -0.410 1.00 96.25 117 ILE A N 1
ATOM 933 C CA . ILE A 1 117 ? -1.632 -5.263 -1.866 1.00 96.25 117 ILE A CA 1
ATOM 934 C C . ILE A 1 117 ? -0.256 -5.596 -2.405 1.00 96.25 117 ILE A C 1
ATOM 936 O O . ILE A 1 117 ? 0.739 -5.016 -1.977 1.00 96.25 117 ILE A O 1
ATOM 940 N N . ALA A 1 118 ? -0.212 -6.542 -3.335 1.00 95.12 118 ALA A N 1
ATOM 941 C CA . ALA A 1 118 ? 1.005 -6.931 -4.016 1.00 95.12 118 ALA A CA 1
ATOM 942 C C . ALA A 1 118 ? 0.909 -6.571 -5.498 1.00 95.12 118 ALA A C 1
ATOM 944 O O . ALA A 1 118 ? -0.123 -6.805 -6.124 1.00 95.12 118 ALA A O 1
ATOM 945 N N . THR A 1 119 ? 2.000 -6.061 -6.059 1.00 92.69 119 THR A N 1
ATOM 946 C CA . THR A 1 119 ? 2.181 -5.926 -7.504 1.00 92.69 119 THR A CA 1
ATOM 947 C C . THR A 1 119 ? 3.508 -6.535 -7.924 1.00 92.69 119 THR A C 1
ATOM 949 O O . THR A 1 119 ? 4.452 -6.629 -7.135 1.00 92.69 119 THR A O 1
ATOM 952 N N . PHE A 1 120 ? 3.572 -6.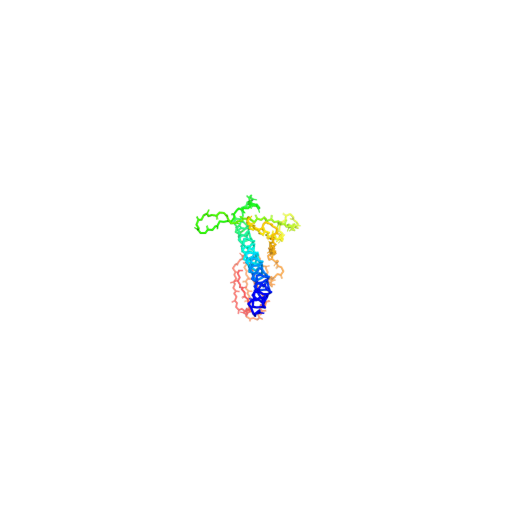970 -9.174 1.00 91.19 120 PHE A N 1
ATOM 953 C CA . PHE A 1 120 ? 4.783 -7.486 -9.786 1.00 91.19 120 PHE A CA 1
ATOM 954 C C . PHE A 1 120 ? 5.257 -6.486 -10.832 1.00 91.19 120 PHE A C 1
ATOM 956 O O . PHE A 1 120 ? 4.553 -6.209 -11.801 1.00 91.19 120 PHE A O 1
ATOM 963 N N . TYR A 1 121 ? 6.449 -5.943 -10.620 1.00 87.44 121 TYR A N 1
ATOM 964 C CA . TYR A 1 121 ? 7.096 -5.038 -11.551 1.00 87.44 121 TYR A CA 1
ATOM 965 C C . TYR A 1 121 ? 8.212 -5.790 -12.262 1.00 87.44 121 TYR A C 1
ATOM 967 O O . TYR A 1 121 ? 9.146 -6.257 -11.623 1.00 87.44 121 TYR A O 1
ATOM 975 N N . GLY A 1 122 ? 8.112 -5.954 -13.574 1.00 86.31 122 GLY A N 1
ATOM 976 C CA . GLY A 1 122 ? 9.088 -6.694 -14.366 1.00 86.31 122 GLY A CA 1
ATOM 977 C C . GLY A 1 122 ? 9.498 -5.898 -15.588 1.00 86.31 122 GLY A C 1
ATOM 978 O O . GLY A 1 122 ? 8.669 -5.231 -16.204 1.00 86.31 122 GLY A O 1
ATOM 979 N N . ARG 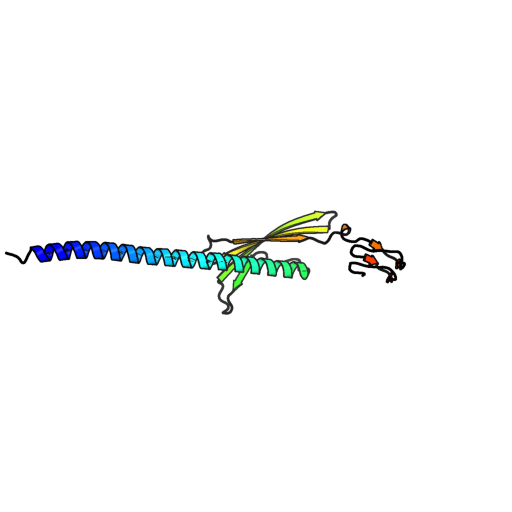A 1 123 ? 10.774 -5.983 -15.959 1.00 82.06 123 ARG A N 1
ATOM 980 C CA . ARG A 1 123 ? 11.222 -5.508 -17.266 1.00 82.06 123 ARG A CA 1
ATOM 981 C C . ARG A 1 123 ? 10.641 -6.407 -18.347 1.00 82.06 123 ARG A C 1
ATOM 983 O O . ARG A 1 123 ? 10.631 -7.629 -18.203 1.00 82.06 123 ARG A O 1
ATOM 990 N N . GLU A 1 124 ? 10.197 -5.801 -19.442 1.00 82.06 124 GLU A N 1
ATOM 991 C CA . GLU A 1 124 ? 9.766 -6.574 -20.601 1.00 82.06 124 GLU A CA 1
ATOM 992 C C . GLU A 1 124 ? 10.922 -7.419 -21.144 1.00 82.06 124 GLU A C 1
ATOM 994 O O . GLU A 1 124 ? 12.068 -6.968 -21.230 1.00 82.06 124 GLU A O 1
ATOM 999 N N . SER A 1 125 ? 10.608 -8.663 -21.503 1.00 83.69 125 SER A N 1
ATOM 1000 C CA . SER A 1 125 ? 11.581 -9.566 -22.103 1.00 83.69 125 SER A CA 1
ATOM 1001 C C . SER A 1 125 ? 11.846 -9.184 -23.555 1.00 83.69 125 SER A C 1
ATOM 1003 O O . SER A 1 125 ? 10.926 -8.908 -24.322 1.00 83.69 125 SER A O 1
ATOM 1005 N N . VAL A 1 126 ? 13.111 -9.281 -23.949 1.00 84.81 126 VAL A N 1
ATOM 1006 C CA . VAL A 1 126 ? 13.578 -9.162 -25.337 1.00 84.81 126 VAL A CA 1
ATOM 1007 C C . VAL A 1 126 ? 12.884 -10.193 -26.243 1.00 84.81 126 VAL A C 1
ATOM 1009 O O . VAL A 1 126 ? 12.588 -9.897 -27.395 1.00 84.81 126 VAL A O 1
ATOM 1012 N N . ALA A 1 127 ? 12.509 -11.360 -25.701 1.00 86.62 127 ALA A N 1
ATOM 1013 C CA . ALA A 1 127 ? 11.774 -12.404 -26.423 1.00 86.62 127 ALA A CA 1
ATOM 1014 C C . ALA A 1 127 ? 10.343 -12.002 -26.843 1.00 86.62 127 ALA A C 1
ATOM 1016 O O . ALA A 1 127 ? 9.683 -12.756 -27.550 1.00 86.62 127 ALA A O 1
ATOM 1017 N N . LYS A 1 128 ? 9.844 -10.835 -26.407 1.00 88.75 128 LYS A N 1
ATOM 1018 C CA . LYS A 1 128 ? 8.556 -10.278 -26.850 1.00 88.75 128 LYS A CA 1
ATOM 1019 C C . LYS A 1 128 ? 8.600 -9.795 -28.306 1.00 88.75 128 LYS A C 1
ATOM 1021 O O . LYS A 1 128 ? 7.560 -9.747 -28.957 1.00 88.75 128 LYS A O 1
ATOM 1026 N N . TYR A 1 129 ? 9.772 -9.401 -28.801 1.00 90.69 129 TYR A N 1
ATOM 1027 C CA . TYR A 1 129 ? 9.928 -8.877 -30.155 1.00 90.69 129 TYR A CA 1
ATOM 1028 C C . TYR A 1 129 ? 10.061 -10.014 -31.163 1.00 90.69 129 TYR A C 1
ATOM 1030 O O . TYR A 1 129 ? 10.729 -11.014 -30.911 1.00 90.69 129 TYR A O 1
ATOM 1038 N N . SER A 1 130 ? 9.452 -9.822 -32.330 1.00 91.38 130 SER A N 1
ATOM 1039 C CA . SER A 1 130 ? 9.608 -10.730 -33.470 1.00 91.38 130 SER A CA 1
ATOM 1040 C C . SER A 1 130 ? 10.965 -10.545 -34.154 1.00 91.38 130 SER A C 1
ATOM 1042 O O . SER A 1 130 ? 11.592 -11.519 -34.560 1.00 91.38 130 SER A O 1
ATOM 1044 N N . TYR A 1 131 ? 11.437 -9.296 -34.215 1.00 90.69 131 TYR A N 1
ATOM 1045 C CA . TYR A 1 131 ? 12.738 -8.918 -34.755 1.00 90.69 131 TYR A CA 1
ATOM 1046 C C . TYR A 1 131 ? 13.348 -7.809 -33.903 1.00 90.69 131 TYR A C 1
ATOM 1048 O O . TYR A 1 131 ? 12.672 -6.835 -33.564 1.00 90.69 131 TYR A O 1
ATOM 1056 N N . ILE A 1 132 ? 14.632 -7.964 -33.583 1.00 92.25 132 ILE A N 1
ATOM 1057 C CA . ILE A 1 132 ? 15.465 -6.936 -32.955 1.00 92.25 132 ILE A CA 1
ATOM 1058 C C . ILE A 1 132 ? 16.757 -6.873 -33.747 1.00 92.25 132 ILE A C 1
ATOM 1060 O O . ILE A 1 132 ? 17.530 -7.832 -33.766 1.00 92.25 132 ILE A O 1
ATOM 1064 N N . LEU A 1 133 ? 16.965 -5.752 -34.424 1.00 93.44 133 LEU A N 1
ATOM 1065 C CA . LEU A 1 133 ? 18.073 -5.544 -35.344 1.00 93.44 133 LEU A CA 1
ATOM 1066 C C . LEU A 1 133 ? 18.859 -4.292 -34.932 1.00 93.44 133 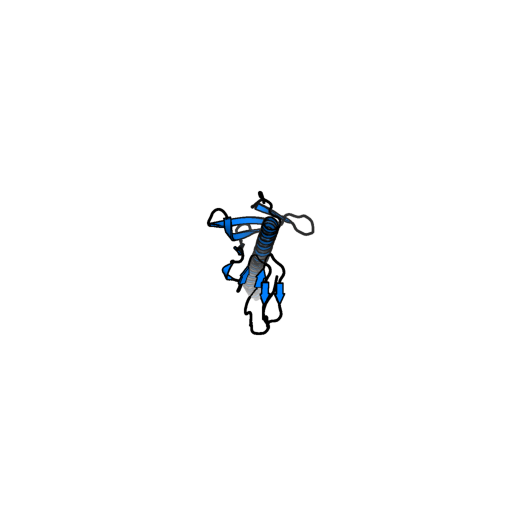LEU A C 1
ATOM 1068 O O . LEU A 1 133 ? 18.369 -3.414 -34.226 1.00 93.44 133 LEU A O 1
ATOM 1072 N N . ASN A 1 134 ? 20.121 -4.219 -35.340 1.00 93.69 134 ASN A N 1
ATOM 1073 C CA . ASN A 1 134 ? 20.999 -3.081 -35.061 1.00 93.69 134 ASN A CA 1
ATOM 1074 C C . ASN A 1 134 ? 21.594 -2.545 -36.373 1.00 93.69 134 ASN A C 1
ATOM 1076 O O . ASN A 1 134 ? 22.807 -2.391 -36.498 1.00 93.69 134 ASN A O 1
ATOM 1080 N N . SER A 1 135 ? 20.748 -2.374 -37.393 1.00 93.81 135 SER A N 1
ATOM 1081 C CA . SER A 1 135 ? 21.155 -1.989 -38.752 1.00 93.81 135 SER A CA 1
ATOM 1082 C C . SER A 1 135 ? 20.017 -1.307 -39.523 1.00 93.81 135 SER A C 1
ATOM 1084 O O . SER A 1 135 ? 18.863 -1.323 -39.100 1.00 93.81 135 SER A O 1
ATOM 1086 N N . ASN A 1 136 ? 20.322 -0.703 -40.674 1.00 93.88 136 ASN A N 1
ATOM 1087 C CA . ASN A 1 136 ? 19.281 -0.249 -41.599 1.00 93.88 136 ASN A CA 1
ATOM 1088 C C . ASN A 1 136 ? 18.652 -1.467 -42.282 1.00 93.88 136 ASN A C 1
ATOM 1090 O O . ASN A 1 136 ? 19.378 -2.316 -42.805 1.00 93.88 136 ASN A O 1
ATOM 1094 N N . VAL A 1 137 ? 17.323 -1.560 -42.272 1.00 93.81 137 VAL A N 1
ATOM 1095 C CA . VAL A 1 137 ? 16.604 -2.754 -42.734 1.00 93.81 137 VAL A CA 1
ATOM 1096 C C . VAL A 1 137 ? 15.505 -2.360 -43.706 1.00 93.81 137 VAL A C 1
ATOM 1098 O O . VAL A 1 137 ? 14.784 -1.384 -43.497 1.00 93.81 137 VAL A O 1
ATOM 1101 N N . TRP A 1 138 ? 15.373 -3.154 -44.765 1.00 93.69 138 TRP A N 1
ATOM 1102 C CA . TRP A 1 138 ? 14.245 -3.105 -45.678 1.00 93.69 138 TRP A CA 1
ATOM 1103 C C . TRP A 1 138 ? 13.393 -4.361 -45.498 1.00 93.69 138 TRP A C 1
ATOM 1105 O O . TRP A 1 138 ? 13.895 -5.476 -45.632 1.00 93.69 138 TRP A O 1
ATOM 1115 N N . VAL A 1 139 ? 12.117 -4.169 -45.172 1.00 93.00 139 VAL A N 1
ATOM 1116 C CA . VAL A 1 139 ? 11.110 -5.229 -45.099 1.00 93.00 139 VAL A CA 1
ATOM 1117 C C . VAL A 1 139 ? 10.308 -5.190 -46.394 1.00 93.00 139 VAL A C 1
ATOM 1119 O O . VAL A 1 139 ? 9.595 -4.217 -46.643 1.00 93.00 139 VAL A O 1
ATOM 1122 N N . GLY A 1 140 ? 10.460 -6.226 -47.221 1.00 92.88 140 GLY A N 1
ATOM 1123 C CA . GLY A 1 140 ? 9.776 -6.354 -48.508 1.00 92.88 140 GLY A CA 1
ATOM 1124 C C . GLY A 1 140 ? 8.263 -6.546 -48.376 1.00 92.88 140 GLY A C 1
ATOM 1125 O O . GLY A 1 140 ? 7.746 -6.869 -47.305 1.00 92.88 140 GLY A O 1
ATOM 1126 N N . SER A 1 141 ? 7.546 -6.360 -49.487 1.00 93.75 141 SER A N 1
ATOM 1127 C CA . SER A 1 141 ? 6.082 -6.492 -49.556 1.00 93.75 141 SER A CA 1
ATOM 1128 C C . SER A 1 141 ? 5.567 -7.920 -49.352 1.00 93.75 141 SER A C 1
ATOM 1130 O O . SER A 1 141 ? 4.392 -8.122 -49.050 1.00 93.75 141 SER A O 1
ATOM 1132 N N . ASP A 1 142 ? 6.446 -8.911 -49.481 1.00 94.56 142 ASP A N 1
ATOM 1133 C CA . ASP A 1 142 ? 6.189 -10.334 -49.270 1.00 94.56 142 ASP A CA 1
ATOM 1134 C C . ASP A 1 142 ? 6.217 -10.740 -47.785 1.00 94.56 142 ASP A C 1
ATOM 1136 O O . ASP A 1 142 ? 5.820 -11.854 -47.438 1.00 94.56 142 ASP A O 1
ATOM 1140 N N . HIS A 1 143 ? 6.674 -9.857 -46.892 1.00 90.94 143 HIS A N 1
ATOM 1141 C CA . HIS A 1 143 ? 6.804 -10.161 -45.471 1.00 90.94 143 HIS A CA 1
ATOM 1142 C C . HIS A 1 143 ? 5.556 -9.793 -44.666 1.00 90.94 143 HIS A C 1
ATOM 1144 O O . HIS A 1 143 ? 4.975 -8.712 -44.797 1.00 90.94 143 HIS A O 1
ATOM 1150 N N . VAL A 1 144 ? 5.184 -10.704 -43.762 1.00 93.19 144 VAL A N 1
ATOM 1151 C CA . VAL A 1 144 ? 4.095 -10.523 -42.802 1.00 93.19 144 VAL A CA 1
ATOM 1152 C C . VAL A 1 144 ? 4.650 -10.629 -41.388 1.00 93.19 144 VAL A C 1
ATOM 1154 O O . VAL A 1 144 ? 4.933 -11.724 -40.898 1.00 93.19 144 VAL A O 1
ATOM 1157 N N . ILE A 1 145 ? 4.784 -9.488 -40.717 1.00 92.38 145 ILE A N 1
ATOM 1158 C CA . ILE A 1 145 ? 5.343 -9.411 -39.366 1.00 92.38 145 ILE A CA 1
ATOM 1159 C C . ILE A 1 145 ? 4.217 -9.498 -38.333 1.00 92.38 145 ILE A C 1
ATOM 1161 O O . ILE A 1 145 ? 3.255 -8.726 -38.351 1.00 92.38 145 ILE A O 1
ATOM 1165 N N . LYS A 1 146 ? 4.336 -10.470 -37.423 1.00 92.06 146 LYS A N 1
ATOM 1166 C CA . LYS A 1 146 ? 3.380 -10.732 -36.338 1.00 92.06 146 LYS A CA 1
ATOM 1167 C C . LYS A 1 146 ? 4.069 -10.576 -34.988 1.00 92.06 146 LYS A C 1
ATOM 1169 O O . LYS A 1 146 ? 4.445 -11.552 -34.349 1.00 92.06 146 LYS A O 1
ATOM 1174 N N . GLY A 1 147 ? 4.244 -9.328 -34.579 1.00 91.19 147 GLY A N 1
ATOM 1175 C CA . GLY A 1 147 ? 4.828 -8.956 -33.295 1.00 91.19 147 GLY A CA 1
ATOM 1176 C C . GLY A 1 147 ? 5.640 -7.669 -33.409 1.00 91.19 147 GLY A C 1
ATOM 1177 O O . GLY A 1 147 ? 5.878 -7.205 -34.524 1.00 91.19 147 GLY A O 1
ATOM 1178 N N . PRO A 1 148 ? 6.067 -7.084 -32.281 1.00 93.12 148 PRO A N 1
ATOM 1179 C CA . PRO A 1 148 ? 6.875 -5.874 -32.294 1.00 93.12 148 PRO A CA 1
ATOM 1180 C C . PRO A 1 148 ? 8.141 -6.068 -33.135 1.00 93.12 148 PRO A C 1
ATOM 1182 O O . PRO A 1 148 ? 8.799 -7.113 -33.040 1.00 93.12 148 PRO A O 1
ATOM 1185 N N . PHE A 1 149 ? 8.458 -5.074 -33.959 1.00 93.06 149 PHE A N 1
ATOM 1186 C CA . PHE A 1 149 ? 9.651 -5.028 -34.799 1.00 93.06 149 PHE A CA 1
ATOM 1187 C C . PHE A 1 149 ? 10.502 -3.845 -34.356 1.00 93.06 149 PHE A C 1
ATOM 1189 O O . PHE A 1 149 ? 10.014 -2.714 -34.371 1.00 93.06 149 PHE A O 1
ATOM 1196 N N . HIS A 1 150 ? 11.754 -4.102 -33.981 1.00 94.06 150 HIS A N 1
ATOM 1197 C CA . HIS A 1 150 ? 12.673 -3.051 -33.570 1.00 94.06 150 HIS A CA 1
ATOM 1198 C C . HIS A 1 150 ? 13.972 -3.043 -34.371 1.00 94.06 150 HIS A C 1
ATOM 1200 O O . HIS A 1 150 ? 14.596 -4.096 -34.543 1.00 94.06 150 HIS A O 1
ATOM 1206 N N . SER A 1 151 ? 14.410 -1.860 -34.809 1.00 94.19 151 SER A N 1
ATOM 1207 C CA . SER A 1 151 ? 15.781 -1.653 -35.277 1.00 94.19 151 SER A CA 1
ATOM 1208 C C . SER A 1 151 ? 16.378 -0.341 -34.775 1.00 94.19 151 SER A C 1
ATOM 1210 O O . SER A 1 151 ? 15.728 0.693 -34.816 1.00 94.19 151 SER A O 1
ATOM 1212 N N . ASN A 1 152 ? 17.654 -0.354 -34.385 1.00 94.25 152 ASN A N 1
ATOM 1213 C CA . ASN A 1 152 ? 18.382 0.880 -34.044 1.00 94.25 152 ASN A CA 1
ATOM 1214 C C . ASN A 1 152 ? 18.758 1.734 -35.277 1.00 94.25 152 ASN A C 1
ATOM 1216 O O . ASN A 1 152 ? 19.290 2.833 -35.121 1.00 94.25 152 ASN A O 1
ATOM 1220 N N . GLY A 1 153 ? 18.564 1.209 -36.494 1.00 93.38 153 GLY A N 1
ATOM 1221 C CA . GLY A 1 153 ? 18.785 1.917 -37.759 1.00 93.38 153 GLY A CA 1
ATOM 1222 C C . GLY A 1 153 ? 17.483 2.343 -38.445 1.00 93.38 153 GLY A C 1
ATOM 1223 O O . GLY A 1 153 ? 16.389 2.147 -37.929 1.00 93.38 153 GLY A O 1
ATOM 1224 N N . GLY A 1 154 ? 17.589 2.904 -39.648 1.00 92.38 154 GLY A N 1
ATOM 1225 C CA . GLY A 1 154 ? 16.437 3.252 -40.476 1.00 92.38 154 GLY A CA 1
ATOM 1226 C C . GLY A 1 154 ? 15.666 2.015 -40.940 1.00 92.38 154 GLY A C 1
ATOM 1227 O O . GLY A 1 154 ? 16.258 1.034 -41.395 1.00 92.38 154 GLY A O 1
ATOM 1228 N N . ILE A 1 155 ? 14.338 2.083 -40.857 1.00 94.12 155 ILE A N 1
ATOM 1229 C CA . ILE A 1 155 ? 13.442 1.003 -41.269 1.00 94.12 155 ILE A CA 1
ATOM 1230 C C . ILE A 1 155 ? 12.657 1.469 -42.489 1.00 94.12 155 ILE A C 1
ATOM 1232 O O . ILE A 1 155 ? 11.851 2.397 -42.407 1.00 94.12 155 ILE A O 1
ATOM 1236 N N . ARG A 1 156 ? 12.870 0.804 -43.623 1.00 93.62 156 ARG A N 1
ATOM 1237 C CA . ARG A 1 156 ? 11.966 0.897 -44.768 1.00 93.62 156 ARG A CA 1
ATOM 1238 C C . ARG A 1 156 ? 11.013 -0.287 -44.712 1.00 93.62 156 ARG A C 1
ATOM 1240 O O . ARG A 1 156 ? 11.456 -1.427 -44.828 1.00 93.62 156 ARG A O 1
ATOM 1247 N N . PHE A 1 157 ? 9.726 -0.020 -44.531 1.00 93.56 157 PHE A N 1
ATOM 1248 C CA . PHE A 1 157 ? 8.725 -1.060 -44.323 1.00 93.56 157 PHE A CA 1
ATOM 1249 C C . PHE A 1 157 ? 7.695 -1.053 -45.455 1.00 93.56 157 PHE A C 1
ATOM 1251 O O . PHE A 1 157 ? 6.782 -0.234 -45.449 1.00 93.56 157 PHE A O 1
ATOM 1258 N N . ASP A 1 158 ? 7.847 -1.976 -46.406 1.00 93.88 158 ASP A N 1
ATOM 1259 C CA . ASP A 1 158 ? 6.947 -2.132 -47.559 1.00 93.88 158 ASP A CA 1
ATOM 1260 C C . ASP A 1 158 ? 6.004 -3.356 -47.396 1.00 93.88 158 ASP A C 1
ATOM 1262 O O . ASP A 1 158 ? 5.145 -3.593 -48.244 1.00 93.88 158 ASP A O 1
ATOM 1266 N N . GLY A 1 159 ? 6.166 -4.136 -46.316 1.00 90.69 159 GLY A N 1
ATOM 1267 C CA . GLY A 1 159 ? 5.392 -5.342 -45.974 1.00 90.69 159 GLY A CA 1
ATOM 1268 C C . GLY A 1 159 ? 4.106 -5.106 -45.179 1.00 90.69 159 GLY A C 1
ATOM 1269 O O . GLY A 1 159 ? 3.690 -3.977 -44.926 1.00 90.69 159 GLY A O 1
ATOM 1270 N N . THR A 1 160 ? 3.481 -6.198 -44.723 1.00 92.19 160 THR A N 1
ATOM 1271 C CA . THR A 1 160 ? 2.306 -6.147 -43.832 1.00 92.19 160 THR A CA 1
ATOM 1272 C C . THR A 1 160 ? 2.732 -6.304 -42.373 1.00 92.19 160 THR A C 1
ATOM 1274 O O . THR A 1 160 ? 3.416 -7.268 -42.024 1.00 92.19 160 THR A O 1
ATOM 1277 N N . ASN A 1 161 ? 2.293 -5.396 -41.498 1.00 92.19 161 ASN A N 1
ATOM 1278 C CA . ASN A 1 161 ? 2.532 -5.493 -40.057 1.00 92.19 161 ASN A CA 1
ATOM 1279 C C . ASN A 1 161 ? 1.226 -5.541 -39.259 1.00 92.19 161 ASN A C 1
ATOM 1281 O O . ASN A 1 161 ? 0.289 -4.799 -39.541 1.00 92.19 161 ASN A O 1
ATOM 1285 N N . TYR A 1 162 ? 1.210 -6.371 -38.217 1.00 93.00 162 TYR A N 1
ATOM 1286 C CA . TYR A 1 162 ? 0.134 -6.465 -37.230 1.00 93.00 162 TYR A CA 1
ATOM 1287 C C . TYR A 1 162 ? 0.528 -5.921 -35.842 1.00 93.00 162 TYR A C 1
ATOM 1289 O O . TYR A 1 162 ? -0.148 -6.197 -34.852 1.00 93.00 162 TYR A O 1
ATOM 1297 N N . SER A 1 163 ? 1.641 -5.191 -35.734 1.00 91.44 163 SER A N 1
ATOM 1298 C CA . SER A 1 163 ? 2.170 -4.661 -34.474 1.00 91.44 163 SER A CA 1
ATOM 1299 C C . SER A 1 163 ? 2.944 -3.347 -34.660 1.00 91.44 163 SER A C 1
ATOM 1301 O O . SER A 1 163 ? 2.865 -2.704 -35.702 1.00 91.44 163 SER A O 1
ATOM 1303 N N . THR A 1 164 ? 3.682 -2.926 -33.633 1.00 90.00 164 THR A N 1
ATOM 1304 C CA . THR A 1 164 ? 4.482 -1.695 -33.632 1.00 90.00 164 THR A CA 1
ATOM 1305 C C . THR A 1 164 ? 5.799 -1.889 -34.393 1.00 90.00 164 THR A C 1
ATOM 1307 O O . THR A 1 164 ? 6.457 -2.919 -34.228 1.00 90.00 164 THR A O 1
ATOM 1310 N N . VAL A 1 165 ? 6.193 -0.894 -35.196 1.00 90.88 165 VAL A N 1
ATOM 1311 C CA . VAL A 1 165 ? 7.541 -0.759 -35.783 1.00 90.88 165 VAL A CA 1
ATOM 1312 C C . VAL A 1 165 ? 8.235 0.404 -35.087 1.00 90.88 165 VAL A C 1
ATOM 1314 O O . VAL A 1 165 ? 7.647 1.485 -35.019 1.00 90.88 165 VAL A O 1
ATOM 1317 N N . SER A 1 166 ? 9.447 0.197 -34.575 1.00 87.44 166 SER A N 1
ATOM 1318 C CA . SER A 1 166 ? 10.224 1.243 -33.889 1.00 87.44 166 SER A CA 1
ATOM 1319 C C . SER A 1 166 ? 11.708 1.165 -34.163 1.00 87.44 166 SER A C 1
ATOM 1321 O O . SER A 1 166 ? 12.226 0.028 -34.147 1.00 87.44 166 SER A O 1
#

Secondary structure (DSSP, 8-state):
--HHHHHHHHHHHHHHHHHHHHHHHHHHHHHHHHHHHHHHHHHHHHHHHHHHHHHHHHHHTT-TT--SEEEEE-TTS-EEEEEEEEEEEEEETTEEEEEEEEEEEEESS-TT--EEEEEEEEPPPGGG-SEEESS-EEE-TT-EE-S-EEESS-EEE-SEESS-B-